Protein AF-A0A843KN63-F1 (afdb_monomer_lite)

Foldseek 3Di:
DDALFVLLVVLVVVCQVPVVVQQWDWDAAPLRDIDIGQPQPTPGDDVNVQSLLCQLQSVQKHWDWDWDDPVNRIDIDIDIDGPLCLCRVQVFNDLQDWQDDDPDTWRKGGRLCLQLCRPVVSCVVSVGHHDDPDHDIDTDDNDDDHPVSVVVSNVSND

Secondary structure (DSSP, 8-state):
---HHHHHHHHHHHHHHTTTTTT-EEEE-TTS-EEEESSSSS---HHHHHHHHHHHTTT--EEEEEEEEETTEEEEEEEEE-S-HIIIIIIIIS--EEEEETTEEEEEESGGGGTTTSSHHHHHHHT-----S----EEE-SS---HHHHHHHHHHH-

Structure (mmCIF, N/CA/C/O backbone):
data_AF-A0A843KN63-F1
#
_entry.id   AF-A0A843KN63-F1
#
loop_
_atom_site.group_PDB
_atom_site.id
_atom_site.type_symbol
_atom_site.label_atom_id
_atom_site.label_alt_id
_atom_site.label_comp_id
_atom_site.label_asym_id
_atom_site.label_entity_id
_atom_site.label_seq_id
_atom_site.pdbx_PDB_ins_code
_atom_site.Cartn_x
_atom_site.Cartn_y
_atom_site.Cartn_z
_atom_site.occupancy
_atom_site.B_iso_or_equiv
_atom_site.auth_seq_id
_atom_site.auth_comp_id
_atom_site.auth_asym_id
_atom_site.auth_atom_id
_atom_site.pdbx_PDB_model_num
ATOM 1 N N . MET A 1 1 ? -19.562 5.502 -5.202 1.00 78.81 1 MET A N 1
ATOM 2 C CA . MET A 1 1 ? -18.223 6.007 -5.578 1.00 78.81 1 MET A CA 1
ATOM 3 C C . MET A 1 1 ? -17.305 4.789 -5.587 1.00 78.81 1 MET A C 1
ATOM 5 O O . MET A 1 1 ? -17.657 3.837 -4.908 1.00 78.81 1 MET A O 1
ATOM 9 N N . LEU A 1 2 ? -16.252 4.729 -6.409 1.00 93.50 2 LEU A N 1
ATOM 10 C CA . LEU A 1 2 ? -15.310 3.598 -6.332 1.00 93.50 2 LEU A CA 1
ATOM 11 C C . LEU A 1 2 ? -14.583 3.676 -4.992 1.00 93.50 2 LEU A C 1
ATOM 13 O O . LEU A 1 2 ? -14.106 4.762 -4.674 1.00 93.50 2 LEU A O 1
ATOM 17 N N . SER A 1 3 ? -14.507 2.570 -4.253 1.00 98.50 3 SER A N 1
ATOM 18 C CA . SER A 1 3 ? -13.726 2.512 -3.022 1.00 98.50 3 SER A CA 1
ATOM 19 C C . SER A 1 3 ? -12.323 1.995 -3.313 1.00 98.50 3 SER A C 1
ATOM 21 O O . SER A 1 3 ? -12.144 0.895 -3.836 1.00 98.50 3 SER A O 1
ATOM 23 N N . VAL A 1 4 ? -11.310 2.795 -2.982 1.00 98.81 4 VAL A N 1
ATOM 24 C CA . VAL A 1 4 ? -9.907 2.380 -3.125 1.00 98.81 4 VAL A CA 1
ATOM 25 C C . VAL A 1 4 ? -9.507 1.382 -2.047 1.00 98.81 4 VAL A C 1
ATOM 27 O O . VAL A 1 4 ? -8.587 0.598 -2.271 1.00 98.81 4 VAL A O 1
ATOM 30 N N . ASN A 1 5 ? -10.178 1.396 -0.892 1.00 98.88 5 ASN A N 1
ATOM 31 C CA . ASN A 1 5 ? -9.950 0.411 0.158 1.00 98.88 5 ASN A CA 1
ATOM 32 C C . ASN A 1 5 ? -10.564 -0.942 -0.201 1.00 98.88 5 ASN A C 1
ATOM 34 O O . ASN A 1 5 ? -9.875 -1.943 -0.046 1.00 98.88 5 ASN A O 1
ATOM 38 N N . GLU A 1 6 ? -11.789 -0.976 -0.736 1.00 98.75 6 GLU A N 1
ATOM 39 C CA . GLU A 1 6 ? -12.430 -2.218 -1.198 1.00 98.75 6 GLU A CA 1
ATOM 40 C C . GLU A 1 6 ? -11.578 -2.923 -2.265 1.00 98.75 6 GLU A C 1
ATOM 42 O O . GLU A 1 6 ? -11.207 -4.083 -2.106 1.00 98.75 6 GLU A O 1
ATOM 47 N N . LEU A 1 7 ? -11.175 -2.199 -3.315 1.00 98.69 7 LEU A N 1
ATOM 48 C CA . LEU A 1 7 ? -10.389 -2.767 -4.415 1.00 98.69 7 LEU A CA 1
ATOM 49 C C . LEU A 1 7 ? -8.990 -3.217 -3.976 1.00 98.69 7 LEU A C 1
ATOM 51 O O . LEU A 1 7 ? -8.500 -4.265 -4.395 1.00 98.69 7 LEU A O 1
ATOM 55 N N . ALA A 1 8 ? -8.316 -2.435 -3.131 1.00 98.81 8 ALA A N 1
ATOM 56 C CA . ALA A 1 8 ? -7.014 -2.839 -2.612 1.00 98.81 8 ALA A CA 1
ATOM 57 C C . ALA A 1 8 ? -7.110 -3.994 -1.613 1.00 98.81 8 ALA A C 1
ATOM 59 O O . ALA A 1 8 ? -6.151 -4.758 -1.492 1.00 98.81 8 ALA A O 1
ATOM 60 N N . LEU A 1 9 ? -8.240 -4.133 -0.913 1.00 98.75 9 LEU A N 1
ATOM 61 C CA . LEU A 1 9 ? -8.480 -5.253 -0.018 1.00 98.75 9 LEU A CA 1
ATOM 62 C C . LEU A 1 9 ? -8.508 -6.565 -0.802 1.00 98.75 9 LEU A C 1
ATOM 64 O O . LEU A 1 9 ? -7.858 -7.508 -0.378 1.00 98.75 9 LEU A O 1
ATOM 68 N N . GLU A 1 10 ? -9.135 -6.615 -1.980 1.00 98.56 10 GLU A N 1
ATOM 69 C CA . GLU A 1 10 ? -9.102 -7.812 -2.838 1.00 98.56 10 GLU A CA 1
ATOM 70 C C . GLU A 1 10 ? -7.665 -8.245 -3.186 1.00 98.56 10 GLU A C 1
ATOM 72 O O . GLU A 1 10 ? -7.320 -9.427 -3.113 1.00 98.56 10 GLU A O 1
ATOM 77 N N . ILE A 1 11 ? -6.791 -7.283 -3.506 1.00 98.75 11 ILE A N 1
ATOM 78 C CA . ILE A 1 11 ? -5.374 -7.550 -3.801 1.00 98.75 11 ILE A CA 1
ATOM 79 C C . ILE A 1 11 ? -4.636 -8.008 -2.535 1.00 98.75 11 ILE A C 1
ATOM 81 O O . ILE A 1 11 ? -3.822 -8.934 -2.594 1.00 98.75 11 ILE A O 1
ATOM 85 N N . PHE A 1 12 ? -4.923 -7.377 -1.392 1.00 98.81 12 PHE A N 1
ATOM 86 C CA . PHE A 1 12 ? -4.379 -7.762 -0.091 1.00 98.81 12 PHE A CA 1
ATOM 87 C C . PHE A 1 12 ? -4.767 -9.196 0.280 1.00 98.81 12 PHE A C 1
ATOM 89 O O . PHE A 1 12 ? -3.887 -9.958 0.670 1.00 98.81 12 PHE A O 1
ATOM 96 N N . GLU A 1 13 ? -6.037 -9.587 0.123 1.00 98.69 13 GLU A N 1
ATOM 97 C CA . GLU A 1 13 ? -6.506 -10.943 0.436 1.00 98.69 13 GLU A CA 1
ATOM 98 C C . GLU A 1 13 ? -5.785 -11.986 -0.418 1.00 98.69 13 GLU A C 1
ATOM 100 O O . GLU A 1 13 ? -5.299 -12.980 0.111 1.00 98.69 13 GLU A O 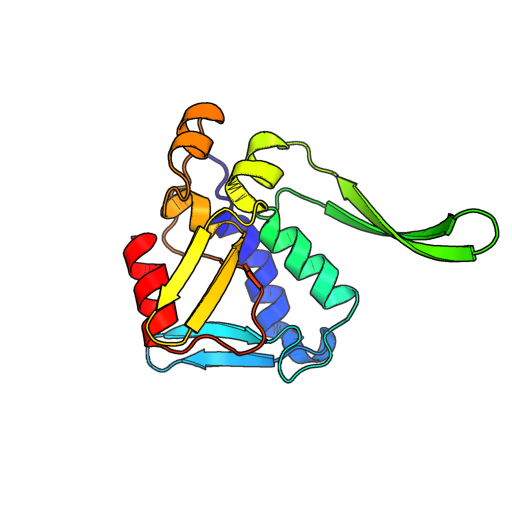1
ATOM 105 N N . ASN A 1 14 ? -5.621 -11.735 -1.721 1.00 98.50 14 ASN A N 1
ATOM 106 C CA . ASN A 1 14 ? -4.867 -12.642 -2.585 1.00 98.50 14 ASN A CA 1
ATOM 107 C C . ASN A 1 14 ? -3.390 -12.746 -2.158 1.00 98.50 14 ASN A C 1
ATOM 109 O O . ASN A 1 14 ? -2.800 -13.824 -2.181 1.00 98.50 14 ASN A O 1
ATOM 113 N N . LEU A 1 15 ? -2.770 -11.634 -1.753 1.00 98.38 15 LEU A N 1
ATOM 114 C CA . LEU A 1 15 ? -1.396 -11.656 -1.248 1.00 98.38 15 LEU A CA 1
ATOM 115 C C . LEU A 1 15 ? -1.309 -12.410 0.090 1.00 98.38 15 LEU A C 1
ATOM 117 O O . LEU A 1 15 ? -0.362 -13.165 0.292 1.00 98.38 15 LEU A O 1
ATOM 121 N N . ALA A 1 16 ? -2.296 -12.255 0.976 1.00 98.38 16 ALA A N 1
ATOM 122 C CA . ALA A 1 16 ? -2.369 -12.952 2.259 1.00 98.38 16 ALA A CA 1
ATOM 123 C C . ALA A 1 16 ? -2.564 -14.464 2.081 1.00 98.38 16 ALA A C 1
ATOM 125 O O . ALA A 1 16 ? -1.847 -15.249 2.701 1.00 98.38 16 ALA A O 1
ATOM 126 N N . GLU A 1 17 ? -3.496 -14.866 1.212 1.00 98.44 17 GLU A N 1
ATOM 127 C CA . GLU A 1 17 ? -3.822 -16.267 0.934 1.00 98.44 17 GLU A CA 1
ATOM 128 C C . GLU A 1 17 ? -2.618 -17.025 0.355 1.00 98.44 17 GLU A C 1
ATOM 130 O O . GLU A 1 17 ? -2.327 -18.143 0.782 1.00 98.44 17 GLU A O 1
ATOM 135 N N . TYR A 1 18 ? -1.869 -16.394 -0.555 1.00 98.12 18 TYR A N 1
ATOM 136 C CA . TYR A 1 18 ? -0.734 -17.009 -1.253 1.00 98.12 18 TYR A CA 1
ATOM 137 C C . TYR A 1 18 ? 0.627 -16.446 -0.814 1.00 98.12 18 TYR A C 1
ATOM 139 O O . TYR A 1 18 ? 1.578 -16.451 -1.596 1.00 98.12 18 TYR A O 1
ATOM 147 N N . ALA A 1 19 ? 0.757 -15.958 0.425 1.00 98.44 19 ALA A N 1
ATOM 148 C CA . ALA A 1 19 ? 1.935 -15.207 0.888 1.00 98.44 19 ALA A CA 1
ATOM 149 C C . ALA A 1 19 ? 3.283 -15.903 0.604 1.00 98.44 19 ALA A C 1
ATOM 151 O O . ALA A 1 19 ? 4.251 -15.242 0.219 1.00 98.44 19 ALA A O 1
ATOM 152 N N . GLU A 1 20 ? 3.347 -17.235 0.713 1.00 97.75 20 GLU A N 1
ATOM 153 C CA . GLU A 1 20 ? 4.551 -18.016 0.400 1.00 97.75 20 GLU A CA 1
ATOM 154 C C . GLU A 1 20 ? 4.975 -17.880 -1.077 1.00 97.75 20 GLU A C 1
ATOM 156 O O . GLU A 1 20 ? 6.159 -17.687 -1.360 1.00 97.75 20 GLU A O 1
ATOM 161 N N . GLU A 1 21 ? 4.026 -17.878 -2.021 1.00 98.00 21 GLU A N 1
ATOM 162 C CA . GLU A 1 21 ? 4.299 -17.697 -3.458 1.00 98.00 21 GLU A CA 1
ATOM 163 C C . GLU A 1 21 ? 4.854 -16.299 -3.768 1.00 98.00 21 GLU A C 1
ATOM 165 O O . GLU A 1 21 ? 5.658 -16.110 -4.687 1.00 98.00 21 GLU A O 1
ATOM 170 N N . PHE A 1 22 ? 4.476 -15.313 -2.953 1.00 98.31 22 PHE A N 1
ATOM 171 C CA . PHE A 1 22 ? 4.982 -13.946 -3.017 1.00 98.31 22 PHE A CA 1
ATOM 172 C C . PHE A 1 22 ? 6.333 -13.758 -2.300 1.00 98.31 22 PHE A C 1
ATOM 174 O O . PHE A 1 22 ? 6.928 -12.683 -2.403 1.00 98.31 22 PHE A O 1
ATOM 181 N N . ASN A 1 23 ? 6.867 -14.791 -1.633 1.00 98.50 23 ASN A N 1
ATOM 182 C CA . ASN A 1 23 ? 7.980 -14.696 -0.678 1.00 98.50 23 ASN A CA 1
ATOM 183 C C . ASN A 1 23 ? 7.719 -13.648 0.422 1.00 98.50 23 ASN A C 1
ATOM 185 O O . ASN A 1 23 ? 8.629 -12.904 0.798 1.00 98.50 23 ASN A O 1
ATOM 189 N N . ALA A 1 24 ? 6.478 -13.584 0.897 1.00 98.69 24 ALA A N 1
ATOM 190 C CA . ALA A 1 24 ? 6.000 -12.725 1.972 1.00 98.69 24 ALA A CA 1
ATOM 191 C C . ALA A 1 24 ? 5.555 -13.571 3.182 1.00 98.69 24 ALA A C 1
ATOM 193 O O . ALA A 1 24 ? 5.575 -14.802 3.133 1.00 98.69 24 ALA A O 1
ATOM 194 N N . ALA A 1 25 ? 5.165 -12.921 4.279 1.00 98.62 25 ALA A N 1
ATOM 195 C CA . ALA A 1 25 ? 4.641 -13.599 5.464 1.00 98.62 25 ALA A CA 1
ATOM 196 C C . ALA A 1 25 ? 3.391 -12.892 5.989 1.00 98.62 25 ALA A C 1
ATOM 198 O O . ALA A 1 25 ? 3.409 -11.687 6.227 1.00 98.62 25 ALA A O 1
ATOM 199 N N . TYR A 1 26 ? 2.313 -13.652 6.170 1.00 98.56 26 TYR A N 1
ATOM 200 C CA . TYR A 1 26 ? 1.082 -13.166 6.783 1.00 98.56 26 TYR A CA 1
ATOM 201 C C . TYR A 1 26 ? 1.160 -13.270 8.309 1.00 98.56 26 TYR A C 1
ATOM 203 O O . TYR A 1 26 ? 1.596 -14.284 8.861 1.00 98.56 26 TYR A O 1
ATOM 211 N N . HIS A 1 27 ? 0.693 -12.225 8.983 1.00 98.25 27 HIS A N 1
ATOM 212 C CA . HIS A 1 27 ? 0.563 -12.146 10.428 1.00 98.25 27 HIS A CA 1
ATOM 213 C C . HIS A 1 27 ? -0.802 -11.566 10.787 1.00 98.25 27 HIS A C 1
ATOM 215 O O . HIS A 1 27 ? -1.255 -10.592 10.188 1.00 98.25 27 HIS A O 1
ATOM 221 N N . GLU A 1 28 ? -1.412 -12.116 11.827 1.00 98.38 28 GLU A N 1
ATOM 222 C CA . GLU A 1 28 ? -2.606 -11.558 12.450 1.00 98.38 28 GLU A CA 1
ATOM 223 C C . GLU A 1 28 ? -2.280 -11.245 13.906 1.00 98.38 28 GLU A C 1
ATOM 225 O O . GLU A 1 28 ? -1.709 -12.076 14.617 1.00 98.38 28 GLU A O 1
ATOM 230 N N . LEU A 1 29 ? -2.559 -10.013 14.317 1.00 98.12 29 LEU A N 1
ATOM 231 C CA . LEU A 1 29 ? -2.313 -9.540 15.673 1.00 98.12 29 LEU A CA 1
ATOM 232 C C . LEU A 1 29 ? -3.518 -9.827 16.575 1.00 98.12 29 LEU A C 1
ATOM 234 O O . LEU A 1 29 ? -4.642 -9.965 16.102 1.00 98.12 29 LEU A O 1
ATOM 238 N N . ASP A 1 30 ? -3.307 -9.820 17.893 1.00 97.75 30 ASP A N 1
ATOM 239 C CA . ASP A 1 30 ? -4.364 -10.089 18.883 1.00 97.75 30 ASP A CA 1
ATOM 240 C C . ASP A 1 30 ? -5.557 -9.114 18.804 1.00 97.75 30 ASP A C 1
ATOM 242 O O . ASP A 1 30 ? -6.659 -9.445 19.238 1.00 97.75 30 ASP A O 1
ATOM 246 N N . ASN A 1 31 ? -5.354 -7.912 18.251 1.00 97.00 31 ASN A N 1
ATOM 247 C CA . ASN A 1 31 ? -6.409 -6.919 18.027 1.00 97.00 31 ASN A CA 1
ATOM 248 C C . ASN A 1 31 ? -7.128 -7.071 16.669 1.00 97.00 31 ASN A C 1
ATOM 250 O O . ASN A 1 31 ? -7.908 -6.199 16.297 1.00 97.00 31 ASN A O 1
ATOM 254 N N . GLY A 1 32 ? -6.862 -8.148 15.923 1.00 97.69 32 GLY A N 1
ATOM 255 C CA . GLY A 1 32 ? -7.466 -8.442 14.620 1.00 97.69 32 GLY A CA 1
ATOM 256 C C . GLY A 1 32 ? -6.820 -7.721 13.433 1.00 97.69 32 GLY A C 1
ATOM 257 O O . GLY A 1 32 ? -7.223 -7.942 12.292 1.00 97.69 32 GLY A O 1
ATOM 258 N N . ALA A 1 33 ? -5.812 -6.870 13.660 1.00 98.38 33 ALA A N 1
ATOM 259 C CA . ALA A 1 33 ? -5.076 -6.245 12.569 1.00 98.38 33 ALA A CA 1
ATOM 260 C C . ALA A 1 33 ? -4.267 -7.291 11.789 1.00 98.38 33 ALA A C 1
ATOM 262 O O . ALA A 1 33 ? -3.594 -8.146 12.369 1.00 98.38 33 ALA A O 1
ATOM 263 N N . ARG A 1 34 ? -4.303 -7.182 10.460 1.00 98.69 34 ARG A N 1
ATOM 264 C CA . ARG A 1 34 ? -3.640 -8.105 9.538 1.00 98.69 34 ARG A CA 1
ATOM 265 C C . ARG A 1 34 ? -2.457 -7.419 8.878 1.00 98.69 34 ARG A C 1
ATOM 267 O O . ARG A 1 34 ? -2.570 -6.288 8.409 1.00 98.69 34 ARG A O 1
ATOM 274 N N . ILE A 1 35 ? -1.320 -8.098 8.856 1.00 98.69 35 ILE A N 1
ATOM 275 C CA . ILE A 1 35 ? -0.056 -7.577 8.343 1.00 98.69 35 ILE A CA 1
ATOM 276 C C . ILE A 1 35 ? 0.503 -8.583 7.353 1.00 98.69 35 ILE A C 1
ATOM 278 O O . ILE A 1 35 ? 0.539 -9.779 7.632 1.00 98.69 35 ILE A O 1
ATOM 282 N N . ILE A 1 36 ? 1.003 -8.085 6.224 1.00 98.69 36 ILE A N 1
ATOM 283 C CA . ILE A 1 36 ? 1.806 -8.895 5.318 1.00 98.69 36 ILE A CA 1
ATOM 284 C C . ILE A 1 36 ? 3.212 -8.309 5.229 1.00 98.69 36 ILE A C 1
ATOM 286 O O . ILE A 1 36 ? 3.416 -7.219 4.691 1.00 98.69 36 ILE A O 1
ATOM 290 N N . ASP A 1 37 ? 4.190 -9.038 5.762 1.00 98.69 37 ASP A N 1
ATOM 291 C CA . ASP A 1 37 ? 5.601 -8.692 5.661 1.00 98.69 37 ASP A CA 1
ATOM 292 C C . ASP A 1 37 ? 6.112 -8.969 4.242 1.00 98.69 37 ASP A C 1
ATOM 294 O O . ASP A 1 37 ? 6.348 -10.119 3.857 1.00 98.69 37 ASP A O 1
ATOM 298 N N . CYS A 1 38 ? 6.300 -7.894 3.479 1.00 98.50 38 CYS A N 1
ATOM 299 C CA . CYS A 1 38 ? 6.783 -7.930 2.101 1.00 98.50 38 CYS A CA 1
ATOM 300 C C . CYS A 1 38 ? 8.296 -7.662 1.959 1.00 98.50 38 CYS A C 1
ATOM 302 O O . CYS A 1 38 ? 8.760 -7.520 0.824 1.00 98.50 38 CYS A O 1
ATOM 304 N N . GLY A 1 39 ? 9.067 -7.550 3.053 1.00 98.38 39 GLY A N 1
ATOM 305 C CA . GLY A 1 39 ? 10.507 -7.273 2.929 1.00 98.38 39 GLY A CA 1
ATOM 306 C C . GLY A 1 39 ? 11.316 -6.969 4.197 1.00 98.38 39 GLY A C 1
ATOM 307 O O . GLY A 1 39 ? 12.489 -6.625 4.069 1.00 98.38 39 GLY A O 1
ATOM 308 N N . VAL A 1 40 ? 10.736 -7.054 5.397 1.00 98.38 40 VAL A N 1
ATOM 309 C CA . VAL A 1 40 ? 11.451 -6.860 6.672 1.00 98.38 40 VAL A CA 1
ATOM 310 C C . VAL A 1 40 ? 12.188 -8.141 7.059 1.00 98.38 40 VAL A C 1
ATOM 312 O O . VAL A 1 40 ? 13.415 -8.168 7.129 1.00 98.38 40 VAL A O 1
ATOM 315 N N . SER A 1 41 ? 11.438 -9.217 7.297 1.00 97.94 41 SER A N 1
ATOM 316 C CA . SER A 1 41 ? 11.967 -10.549 7.626 1.00 97.94 41 SER A CA 1
ATOM 317 C C . SER A 1 41 ? 11.877 -11.511 6.443 1.00 97.94 41 SER A C 1
ATOM 319 O O . SER A 1 41 ? 12.376 -12.636 6.511 1.00 97.94 41 SER A O 1
ATOM 321 N N . THR A 1 42 ? 11.236 -11.081 5.359 1.00 98.12 42 THR A N 1
ATOM 322 C CA . THR A 1 42 ? 11.007 -11.865 4.150 1.00 98.12 42 THR A CA 1
ATOM 323 C C . THR A 1 42 ? 11.774 -11.284 2.971 1.00 98.12 42 THR A C 1
ATOM 325 O O . THR A 1 42 ? 12.285 -10.166 3.006 1.00 98.12 42 THR A O 1
ATOM 328 N N . ARG A 1 43 ? 11.913 -12.076 1.905 1.00 98.12 43 ARG A N 1
ATOM 329 C CA . ARG A 1 43 ? 12.654 -11.646 0.715 1.00 98.12 43 ARG A CA 1
ATOM 330 C C . ARG A 1 43 ? 11.824 -10.729 -0.186 1.00 98.12 43 ARG A C 1
ATOM 332 O O . ARG A 1 43 ? 12.406 -9.909 -0.896 1.00 98.12 43 ARG A O 1
ATOM 339 N N . GLY A 1 44 ? 10.507 -10.926 -0.222 1.00 98.06 44 GLY A N 1
ATOM 340 C CA . GLY A 1 44 ? 9.639 -10.357 -1.245 1.00 98.06 44 GLY A CA 1
ATOM 341 C C . GLY A 1 44 ? 10.074 -10.751 -2.663 1.00 98.06 44 GLY A C 1
ATOM 342 O O . GLY A 1 44 ? 10.736 -11.767 -2.900 1.00 98.06 44 GLY A O 1
ATOM 343 N N . GLY A 1 45 ? 9.720 -9.923 -3.641 1.00 97.81 45 GLY A N 1
ATOM 344 C CA . GLY A 1 45 ? 10.095 -10.129 -5.038 1.00 97.81 45 GLY A CA 1
ATOM 345 C C . GLY A 1 45 ? 9.220 -9.335 -6.000 1.00 97.81 45 GLY A C 1
ATOM 346 O O . GLY A 1 45 ? 8.414 -8.513 -5.579 1.00 97.81 45 GLY A O 1
ATOM 347 N N . TYR A 1 46 ? 9.352 -9.597 -7.303 1.00 97.88 46 TYR A N 1
ATOM 348 C CA . TYR A 1 46 ? 8.597 -8.880 -8.342 1.00 97.88 46 TYR A CA 1
ATOM 349 C C . TYR A 1 46 ? 7.079 -9.002 -8.178 1.00 97.88 46 TYR A C 1
ATOM 351 O O . TYR A 1 46 ? 6.375 -8.006 -8.302 1.00 97.88 46 TYR A O 1
ATOM 359 N N . ALA A 1 47 ? 6.571 -10.200 -7.873 1.00 97.69 47 ALA A N 1
ATOM 360 C CA . ALA A 1 47 ? 5.139 -10.406 -7.672 1.00 97.69 47 ALA A CA 1
ATOM 361 C C . ALA A 1 47 ? 4.620 -9.620 -6.455 1.00 97.69 47 ALA A C 1
ATOM 363 O O . ALA A 1 47 ? 3.601 -8.943 -6.567 1.00 97.69 47 ALA A O 1
ATOM 364 N N . ALA A 1 48 ? 5.356 -9.648 -5.333 1.00 98.44 48 ALA A N 1
ATOM 365 C CA . ALA A 1 48 ? 5.002 -8.898 -4.127 1.00 98.44 48 ALA A CA 1
ATOM 366 C C . ALA A 1 48 ? 5.078 -7.390 -4.382 1.00 98.44 48 ALA A C 1
ATOM 368 O O . ALA A 1 48 ? 4.162 -6.661 -4.031 1.00 98.44 48 ALA A O 1
ATOM 369 N N . GLY A 1 49 ? 6.125 -6.926 -5.070 1.00 98.56 49 GLY A N 1
ATOM 370 C CA . GLY A 1 49 ? 6.289 -5.520 -5.430 1.00 98.56 49 GLY A CA 1
ATOM 371 C C . GLY A 1 49 ? 5.197 -5.009 -6.371 1.00 98.56 49 GLY A C 1
ATOM 372 O O . GLY A 1 49 ? 4.740 -3.880 -6.200 1.00 98.56 49 GLY A O 1
ATOM 373 N N . ARG A 1 50 ? 4.733 -5.833 -7.325 1.00 98.62 50 ARG A N 1
ATOM 374 C CA . ARG A 1 50 ? 3.587 -5.499 -8.185 1.00 98.62 50 ARG A CA 1
ATOM 375 C C . ARG A 1 50 ? 2.330 -5.297 -7.346 1.00 98.62 50 ARG A C 1
ATOM 377 O O . ARG A 1 50 ? 1.788 -4.200 -7.348 1.00 98.62 50 ARG A O 1
ATOM 384 N N . ALA A 1 51 ? 1.942 -6.313 -6.578 1.00 98.69 51 ALA A N 1
ATOM 385 C CA . ALA A 1 51 ? 0.736 -6.264 -5.759 1.00 98.69 51 ALA A CA 1
ATOM 386 C C . ALA A 1 51 ? 0.791 -5.139 -4.708 1.00 98.69 51 ALA A C 1
ATOM 388 O O . ALA A 1 51 ? -0.175 -4.405 -4.546 1.00 98.69 51 ALA A O 1
ATOM 389 N N . PHE A 1 52 ? 1.943 -4.917 -4.066 1.00 98.81 52 PHE A N 1
ATOM 390 C CA . PHE A 1 52 ? 2.157 -3.792 -3.150 1.00 98.81 52 PHE A CA 1
ATOM 391 C C . PHE A 1 52 ? 1.967 -2.438 -3.850 1.00 98.81 52 PHE A C 1
ATOM 393 O O . PHE A 1 52 ? 1.346 -1.531 -3.300 1.00 98.81 52 PHE A O 1
ATOM 400 N N . THR A 1 53 ? 2.466 -2.289 -5.082 1.00 98.88 53 THR A N 1
ATOM 401 C CA . THR A 1 53 ? 2.298 -1.052 -5.862 1.00 98.88 53 THR A CA 1
ATOM 402 C C . THR A 1 53 ? 0.841 -0.839 -6.274 1.00 98.88 53 THR A C 1
ATOM 404 O O . THR A 1 53 ? 0.340 0.279 -6.173 1.00 98.88 53 THR A O 1
ATOM 407 N N . GLU A 1 54 ? 0.144 -1.894 -6.691 1.00 98.88 54 GLU A N 1
ATOM 408 C CA . GLU A 1 54 ? -1.276 -1.845 -7.064 1.00 98.88 54 GLU A CA 1
ATOM 409 C C . GLU A 1 54 ? -2.170 -1.544 -5.846 1.00 98.88 54 GLU A C 1
ATOM 411 O O . GLU A 1 54 ? -3.075 -0.713 -5.944 1.00 98.88 54 GLU A O 1
ATOM 416 N N . ILE A 1 55 ? -1.844 -2.098 -4.668 1.00 98.88 55 ILE A N 1
ATOM 417 C CA . ILE A 1 55 ? -2.447 -1.727 -3.376 1.00 98.88 55 ILE A CA 1
ATOM 418 C C . ILE A 1 55 ? -2.216 -0.246 -3.085 1.00 98.88 55 ILE A C 1
ATOM 420 O O . ILE A 1 55 ? -3.171 0.470 -2.797 1.00 98.88 55 ILE A O 1
ATOM 424 N N . CYS A 1 56 ? -0.977 0.251 -3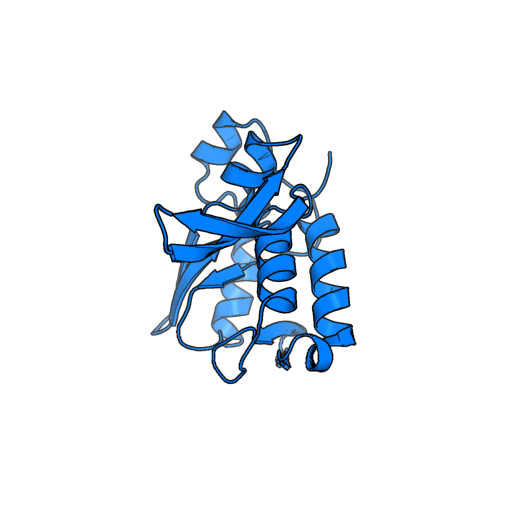.200 1.00 98.88 56 CYS A N 1
ATOM 425 C CA . CYS A 1 56 ? -0.692 1.676 -3.028 1.00 98.88 56 CYS A CA 1
ATOM 426 C C . CYS A 1 56 ? -1.563 2.533 -3.954 1.00 98.88 56 CYS A C 1
ATOM 428 O O . CYS A 1 56 ? -2.043 3.577 -3.532 1.00 98.88 56 CYS A O 1
ATOM 430 N N . MET A 1 57 ? -1.803 2.094 -5.189 1.00 98.88 57 MET A N 1
ATOM 431 C CA . MET A 1 57 ? -2.650 2.786 -6.167 1.00 98.88 57 MET A CA 1
ATOM 432 C C . MET A 1 57 ? -4.158 2.556 -5.974 1.00 98.88 57 MET A C 1
ATOM 434 O O . MET A 1 57 ? -4.952 3.015 -6.797 1.00 98.88 57 MET A O 1
ATOM 438 N N . GLY A 1 58 ? -4.566 1.876 -4.899 1.00 98.69 58 GLY A N 1
ATOM 439 C CA . GLY A 1 58 ? -5.967 1.650 -4.555 1.00 98.69 58 GLY A CA 1
ATOM 440 C C . GLY A 1 58 ? -6.704 0.703 -5.489 1.00 98.69 58 GLY A C 1
ATOM 441 O O . GLY A 1 58 ? -7.892 0.896 -5.714 1.00 98.69 58 GLY A O 1
ATOM 442 N N . GLY A 1 59 ? -5.988 -0.238 -6.114 1.00 98.56 59 GLY A N 1
ATOM 443 C CA . GLY A 1 59 ? -6.545 -1.145 -7.123 1.00 98.56 59 GLY A CA 1
ATOM 444 C C . GLY A 1 59 ? -6.965 -0.461 -8.431 1.00 98.56 59 GLY A C 1
ATOM 445 O O . GLY A 1 59 ? -7.515 -1.104 -9.317 1.00 98.56 59 GLY A O 1
ATOM 446 N N . LEU A 1 60 ? -6.686 0.838 -8.585 1.00 98.56 60 LEU A N 1
ATOM 447 C CA . LEU A 1 60 ? -6.985 1.626 -9.788 1.00 98.56 60 LEU A CA 1
ATOM 448 C C . LEU A 1 60 ? -5.757 1.817 -10.693 1.00 98.56 60 LEU A C 1
ATOM 450 O O . LEU A 1 60 ? -5.780 2.643 -11.613 1.00 98.56 60 LEU A O 1
ATOM 454 N N . GLY A 1 61 ? -4.666 1.111 -10.400 1.00 98.06 61 GLY A N 1
ATOM 455 C CA . GLY A 1 61 ? -3.442 1.096 -11.190 1.00 98.06 61 GLY A CA 1
ATOM 456 C C . GLY A 1 61 ? -3.107 -0.313 -11.659 1.00 98.06 61 GLY A C 1
ATOM 457 O O . GLY A 1 61 ? -3.311 -1.266 -10.916 1.00 98.06 61 GLY A O 1
ATOM 458 N N . GLU A 1 62 ? -2.564 -0.424 -12.867 1.00 98.19 62 GLU A N 1
ATOM 459 C CA . GLU A 1 62 ? -1.997 -1.662 -13.406 1.00 98.19 62 GLU A CA 1
ATOM 460 C C . GLU A 1 62 ? -0.477 -1.519 -13.494 1.00 98.19 62 GLU A C 1
ATOM 462 O O . GLU A 1 62 ? 0.026 -0.512 -14.012 1.00 98.19 62 GLU A O 1
ATOM 467 N N . VAL A 1 63 ? 0.254 -2.523 -13.001 1.00 97.94 63 VAL A N 1
ATOM 468 C CA . VAL A 1 63 ? 1.720 -2.515 -12.990 1.00 97.94 63 VAL A CA 1
ATOM 469 C C . VAL A 1 63 ? 2.273 -3.716 -13.750 1.00 97.94 63 VAL A C 1
ATOM 471 O O . VAL A 1 63 ? 2.103 -4.871 -13.364 1.00 97.94 63 VAL A O 1
ATOM 474 N N . ASN A 1 64 ? 3.028 -3.433 -14.809 1.00 97.50 64 ASN A N 1
ATOM 475 C CA . ASN A 1 64 ? 3.707 -4.440 -15.618 1.00 97.50 64 ASN A CA 1
ATOM 476 C C . ASN A 1 64 ? 5.226 -4.285 -15.541 1.00 97.50 64 ASN A C 1
ATOM 478 O O . ASN A 1 64 ? 5.747 -3.198 -15.299 1.00 97.50 64 ASN A O 1
ATOM 482 N N . PHE A 1 65 ? 5.949 -5.377 -15.792 1.00 97.38 65 PHE A N 1
ATOM 483 C CA . PHE A 1 65 ? 7.407 -5.360 -15.879 1.00 97.38 65 PHE A CA 1
ATOM 484 C C . PHE A 1 65 ? 7.859 -5.529 -17.320 1.00 97.38 65 PHE A C 1
ATOM 486 O O . PHE A 1 65 ? 7.379 -6.409 -18.037 1.00 97.38 65 PHE A O 1
ATOM 493 N N . ARG A 1 66 ? 8.863 -4.754 -17.717 1.00 96.12 66 ARG A N 1
ATOM 494 C CA . ARG A 1 66 ? 9.590 -4.984 -18.967 1.00 96.12 66 ARG A CA 1
ATOM 495 C C . ARG A 1 66 ? 11.086 -4.838 -18.759 1.00 96.12 66 ARG A C 1
ATOM 497 O O . ARG A 1 66 ? 11.538 -4.080 -17.906 1.00 96.12 66 ARG A O 1
ATOM 504 N N . MET A 1 67 ? 11.859 -5.531 -19.584 1.00 97.00 67 MET A N 1
ATOM 505 C CA . MET A 1 67 ? 13.291 -5.275 -19.710 1.00 97.00 67 MET A CA 1
ATOM 506 C C . MET A 1 67 ? 13.518 -4.195 -20.762 1.00 97.00 67 MET A C 1
ATOM 508 O O . MET A 1 67 ? 12.964 -4.266 -21.859 1.00 97.00 67 MET A O 1
ATOM 512 N N . ALA A 1 68 ? 14.345 -3.207 -20.443 1.00 96.00 68 ALA A N 1
ATOM 513 C CA . ALA A 1 68 ? 14.801 -2.211 -21.404 1.00 96.00 68 ALA A CA 1
ATOM 514 C C . ALA A 1 68 ? 16.213 -1.735 -21.073 1.00 96.00 68 ALA A C 1
ATOM 516 O O . ALA A 1 68 ? 16.741 -2.031 -20.004 1.00 96.00 68 ALA A O 1
ATOM 517 N N . ASN A 1 69 ? 16.821 -0.991 -21.994 1.00 96.88 69 ASN A N 1
ATOM 518 C CA . ASN A 1 69 ? 18.181 -0.506 -21.821 1.00 96.88 69 ASN A CA 1
ATOM 519 C C . ASN A 1 69 ? 18.194 0.982 -21.458 1.00 96.88 69 ASN A C 1
ATOM 521 O O . ASN A 1 69 ? 17.519 1.787 -22.102 1.00 96.88 69 ASN A O 1
ATOM 525 N N . ILE A 1 70 ? 19.009 1.355 -20.469 1.00 95.62 70 ILE A N 1
ATOM 526 C CA . ILE A 1 70 ? 19.501 2.730 -20.315 1.00 95.62 70 ILE A CA 1
ATOM 527 C C . ILE A 1 70 ? 20.899 2.752 -20.926 1.00 95.62 70 ILE A C 1
ATOM 529 O O . ILE A 1 70 ? 21.816 2.141 -20.378 1.00 95.62 70 ILE A O 1
ATOM 533 N N . LEU A 1 71 ? 21.065 3.433 -22.064 1.00 95.25 71 LEU A N 1
ATOM 534 C CA . LEU A 1 71 ? 22.258 3.290 -22.911 1.00 95.25 71 LEU A CA 1
ATOM 535 C C . LEU A 1 71 ? 22.472 1.806 -23.272 1.00 95.25 71 LEU A C 1
ATOM 537 O O . LEU A 1 71 ? 21.578 1.200 -23.857 1.00 95.25 71 LEU A O 1
ATOM 541 N N . ASP A 1 72 ? 23.601 1.216 -22.883 1.00 94.94 72 ASP A N 1
ATOM 542 C CA . ASP A 1 72 ? 23.937 -0.190 -23.140 1.00 94.94 72 ASP A CA 1
ATOM 543 C C . ASP A 1 72 ? 23.633 -1.116 -21.944 1.00 94.94 72 ASP A C 1
ATOM 545 O O . ASP A 1 72 ? 23.981 -2.297 -21.965 1.00 94.94 72 ASP A O 1
ATOM 549 N N . PHE A 1 73 ? 22.995 -0.602 -20.885 1.00 97.06 73 PHE A N 1
ATOM 550 C CA . PHE A 1 73 ? 22.747 -1.356 -19.653 1.00 97.06 73 PHE A CA 1
ATOM 551 C C . PHE A 1 73 ? 21.311 -1.894 -19.598 1.00 97.06 73 PHE A C 1
ATOM 553 O O . PHE A 1 73 ? 20.383 -1.087 -19.476 1.00 97.06 73 PHE A O 1
ATOM 560 N N . PRO A 1 74 ? 21.101 -3.227 -19.644 1.00 96.69 74 PRO A N 1
ATOM 561 C CA . PRO A 1 74 ? 19.777 -3.817 -19.491 1.00 96.69 74 PRO A CA 1
ATOM 562 C C . PRO A 1 74 ? 19.313 -3.731 -18.035 1.00 96.69 74 PRO A C 1
ATOM 564 O O . PRO A 1 74 ? 20.000 -4.194 -17.123 1.00 96.69 74 PRO A O 1
ATOM 567 N N . LEU A 1 75 ? 18.128 -3.163 -17.822 1.00 97.38 75 LEU A N 1
ATOM 568 C CA . LEU A 1 75 ? 17.509 -2.982 -16.513 1.00 97.38 75 LEU A CA 1
ATOM 569 C C . LEU A 1 75 ? 16.018 -3.357 -16.550 1.00 97.38 75 LEU A C 1
ATOM 571 O O . LEU A 1 75 ? 15.364 -3.204 -17.589 1.00 97.38 75 LEU A O 1
ATOM 575 N N . PRO A 1 76 ? 15.466 -3.839 -15.426 1.00 96.69 76 PRO A N 1
ATOM 576 C CA . PRO A 1 76 ? 14.029 -3.983 -15.261 1.00 96.69 76 PRO A CA 1
ATOM 577 C C . PRO A 1 76 ? 13.377 -2.604 -15.095 1.00 96.69 76 PRO A C 1
ATOM 579 O O . PRO A 1 76 ? 13.885 -1.741 -14.380 1.00 96.69 76 PRO A O 1
ATOM 582 N N . PHE A 1 77 ? 12.231 -2.413 -15.737 1.00 97.62 77 PHE A N 1
ATOM 583 C CA . PHE A 1 77 ? 11.372 -1.241 -15.608 1.00 97.62 77 PHE A CA 1
ATOM 584 C C . PHE A 1 77 ? 9.985 -1.670 -15.152 1.00 97.62 77 PHE A C 1
ATOM 586 O O . PHE A 1 77 ? 9.532 -2.767 -15.492 1.00 97.62 77 PHE A O 1
ATOM 593 N N . ILE A 1 78 ? 9.310 -0.768 -14.443 1.00 97.81 78 ILE A N 1
ATOM 594 C CA . ILE A 1 78 ? 7.864 -0.831 -14.255 1.00 97.81 78 ILE A CA 1
ATOM 595 C C . ILE A 1 78 ? 7.188 0.074 -15.282 1.00 97.81 78 ILE A C 1
ATOM 597 O O . ILE A 1 78 ? 7.603 1.219 -15.470 1.00 97.81 78 ILE A O 1
ATOM 601 N N . ASP A 1 79 ? 6.157 -0.445 -15.932 1.00 98.06 79 ASP A N 1
ATOM 602 C CA . ASP A 1 79 ? 5.185 0.352 -16.669 1.00 98.06 79 ASP A CA 1
ATOM 603 C C . ASP A 1 79 ? 3.920 0.447 -15.815 1.00 98.06 79 ASP A C 1
ATOM 605 O O . ASP A 1 79 ? 3.451 -0.562 -15.285 1.00 98.06 79 ASP A O 1
ATOM 609 N N . VAL A 1 80 ? 3.403 1.665 -15.652 1.00 98.38 80 VAL A N 1
ATOM 610 C CA . VAL A 1 80 ? 2.289 1.970 -14.747 1.00 98.38 80 VAL A CA 1
ATOM 611 C C . VAL A 1 80 ? 1.189 2.674 -15.529 1.00 98.38 80 VAL A C 1
ATOM 613 O O . VAL A 1 80 ? 1.445 3.689 -16.181 1.00 98.38 80 VAL A O 1
ATOM 616 N N . PHE A 1 81 ? -0.031 2.150 -15.439 1.00 98.19 81 PHE A N 1
ATOM 617 C CA . PHE A 1 81 ? -1.205 2.658 -16.148 1.00 98.19 81 PHE A CA 1
ATOM 618 C C . PHE A 1 81 ? -2.349 2.911 -15.165 1.00 98.19 81 PHE A C 1
ATOM 620 O O . PHE A 1 81 ? -2.512 2.175 -14.196 1.00 98.19 81 PHE A O 1
ATOM 627 N N . THR A 1 82 ? -3.133 3.967 -15.385 1.00 98.62 82 THR A N 1
ATOM 628 C CA . THR A 1 82 ? -4.324 4.276 -14.581 1.00 98.62 82 THR A CA 1
ATOM 629 C C . THR A 1 82 ? -5.246 5.221 -15.346 1.00 98.62 82 THR A C 1
ATOM 631 O O . THR A 1 82 ? -4.786 6.211 -15.917 1.00 98.62 82 THR A O 1
ATOM 634 N N . ASP A 1 83 ? -6.549 4.949 -15.308 1.00 98.56 83 ASP A N 1
ATOM 635 C CA . ASP A 1 83 ? -7.588 5.856 -15.817 1.00 98.56 83 ASP A CA 1
ATOM 636 C C . ASP A 1 83 ? -8.105 6.826 -14.734 1.00 98.56 83 ASP A C 1
ATOM 638 O O . ASP A 1 83 ? -8.928 7.700 -15.006 1.00 98.56 83 ASP A O 1
ATOM 642 N N . PHE A 1 84 ? -7.590 6.716 -13.501 1.00 98.44 84 PHE A N 1
ATOM 643 C CA . PHE A 1 84 ? -8.012 7.507 -12.339 1.00 98.44 84 PHE A CA 1
ATOM 644 C C . PHE A 1 84 ? -6.840 8.256 -11.680 1.00 98.44 84 PHE A C 1
ATOM 646 O O . PHE A 1 84 ? -6.671 8.168 -10.464 1.00 98.44 84 PHE A O 1
ATOM 653 N N . PRO A 1 85 ? -6.019 9.019 -12.427 1.00 98.56 85 PRO A N 1
ATOM 654 C CA . PRO A 1 85 ? -4.710 9.490 -11.964 1.00 98.56 85 PRO A CA 1
ATOM 655 C C . PRO A 1 85 ? -4.748 10.341 -10.688 1.00 98.56 85 PRO A C 1
ATOM 657 O O . PRO A 1 85 ? -3.835 10.269 -9.870 1.00 98.56 85 PRO A O 1
ATOM 660 N N . SER A 1 86 ? -5.784 11.161 -10.479 1.00 98.56 86 SER A N 1
ATOM 661 C CA . SER A 1 86 ? -5.906 11.946 -9.244 1.00 98.56 86 SER A CA 1
ATOM 662 C C . SER A 1 86 ? -6.192 11.057 -8.030 1.00 98.56 86 SER A C 1
ATOM 664 O O . SER A 1 86 ? -5.575 11.242 -6.983 1.00 98.56 86 SER A O 1
ATOM 666 N N . ILE A 1 87 ? -7.081 10.075 -8.169 1.00 98.69 87 ILE A N 1
ATOM 667 C CA . ILE A 1 87 ? -7.472 9.169 -7.085 1.00 98.69 87 ILE A CA 1
ATOM 668 C C . ILE A 1 87 ? -6.343 8.172 -6.807 1.00 98.69 87 ILE A C 1
ATOM 670 O O . ILE A 1 87 ? -5.871 8.090 -5.676 1.00 98.69 87 ILE A O 1
ATOM 674 N N . SER A 1 88 ? -5.846 7.480 -7.834 1.00 98.69 88 SER A N 1
ATOM 675 C CA . SER A 1 88 ? -4.821 6.441 -7.687 1.00 98.69 88 SER A CA 1
ATOM 676 C C . SER A 1 88 ? -3.485 7.008 -7.211 1.00 98.69 88 SER A C 1
ATOM 678 O O . SER A 1 88 ? -2.905 6.480 -6.265 1.00 98.69 88 SER A O 1
ATOM 680 N N . CYS A 1 89 ? -3.018 8.126 -7.778 1.00 98.75 89 CYS A N 1
ATOM 681 C CA . CYS A 1 89 ? -1.722 8.694 -7.404 1.00 98.75 89 CYS A CA 1
ATOM 682 C C . CYS A 1 89 ? -1.800 9.573 -6.143 1.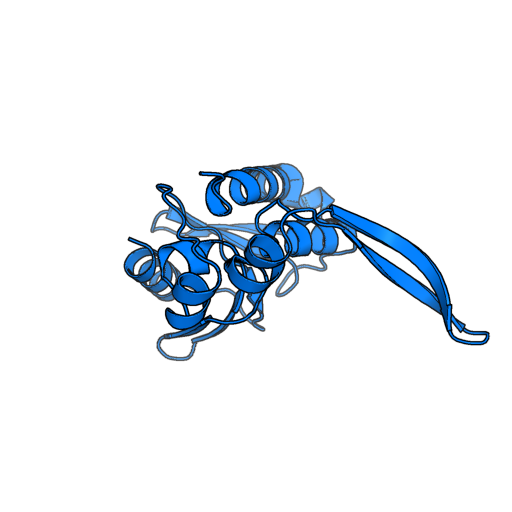00 98.75 89 CYS A C 1
ATOM 684 O O . CYS A 1 89 ? -0.960 9.452 -5.251 1.00 98.75 89 CYS A O 1
ATOM 686 N N . LEU A 1 90 ? -2.776 10.489 -6.041 1.00 98.69 90 LEU A N 1
ATOM 687 C CA . LEU A 1 90 ? -2.833 11.453 -4.927 1.00 98.69 90 LEU A CA 1
ATOM 688 C C . LEU A 1 90 ? -3.705 10.961 -3.768 1.00 98.69 90 LEU A C 1
ATOM 690 O O . LEU A 1 90 ? -3.317 11.116 -2.603 1.00 98.69 90 LEU A O 1
ATOM 694 N N . GLY A 1 91 ? -4.860 10.374 -4.082 1.00 98.62 91 GLY A N 1
ATOM 695 C CA . GLY A 1 91 ? -5.812 9.841 -3.106 1.00 98.62 91 GLY A CA 1
ATOM 696 C C . GLY A 1 91 ? -5.330 8.562 -2.418 1.00 98.62 91 GLY A C 1
ATOM 697 O O . GLY A 1 91 ? -5.603 8.383 -1.240 1.00 98.62 91 GLY A O 1
ATOM 698 N N . ALA A 1 92 ? -4.539 7.733 -3.104 1.00 98.81 92 ALA A N 1
ATOM 699 C CA . ALA A 1 92 ? -4.001 6.494 -2.547 1.00 98.81 92 ALA A CA 1
ATOM 700 C C . ALA A 1 92 ? -2.459 6.500 -2.494 1.00 98.81 92 ALA A C 1
ATOM 702 O O . ALA A 1 92 ? -1.887 6.664 -1.414 1.00 98.81 92 ALA A O 1
ATOM 703 N N . GLN A 1 93 ? -1.765 6.435 -3.635 1.00 98.88 93 GLN A N 1
ATOM 704 C CA . GLN A 1 93 ? -0.346 6.041 -3.712 1.00 98.88 93 GLN A CA 1
ATOM 705 C C . GLN A 1 93 ? 0.626 6.959 -2.981 1.00 98.88 93 GLN A C 1
ATOM 707 O O . GLN A 1 93 ? 1.628 6.491 -2.446 1.00 98.88 93 GLN A O 1
ATOM 712 N N . LYS A 1 94 ? 0.372 8.267 -2.965 1.00 98.62 94 LYS A N 1
ATOM 713 C CA . LYS A 1 94 ? 1.249 9.232 -2.303 1.00 98.62 94 LYS A CA 1
ATOM 714 C C . LYS A 1 94 ? 1.508 8.822 -0.847 1.00 98.62 94 LYS A C 1
ATOM 716 O O . LYS A 1 94 ? 0.569 8.679 -0.068 1.00 98.62 94 LYS A O 1
ATOM 721 N N . ALA A 1 95 ? 2.784 8.789 -0.461 1.00 98.25 95 ALA A N 1
ATOM 722 C CA . ALA A 1 95 ? 3.244 8.657 0.923 1.00 98.25 95 ALA A CA 1
ATOM 723 C C . ALA A 1 95 ? 2.956 9.936 1.736 1.00 98.25 95 ALA A C 1
ATOM 725 O O . ALA A 1 95 ? 3.849 10.684 2.132 1.00 98.25 95 ALA A O 1
ATOM 726 N N . GLY A 1 96 ? 1.673 10.266 1.881 1.00 97.56 96 GLY A N 1
ATOM 727 C CA . GLY A 1 96 ? 1.185 11.530 2.428 1.00 97.56 96 GLY A CA 1
ATOM 728 C C . GLY A 1 96 ? 0.877 11.493 3.920 1.00 97.56 96 GLY A C 1
ATOM 729 O O . GLY A 1 96 ? 0.489 12.525 4.468 1.00 97.56 96 GLY A O 1
ATOM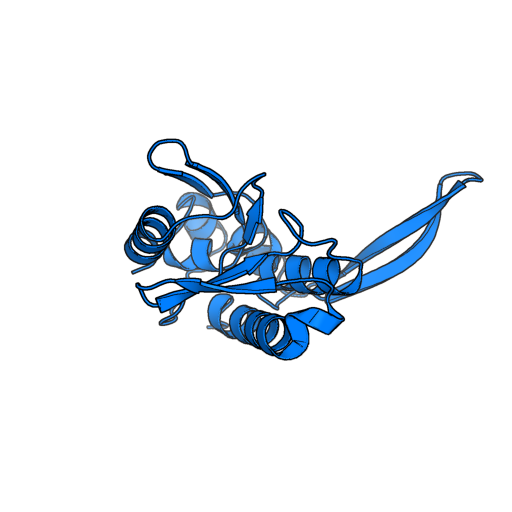 730 N N . TRP A 1 97 ? 1.016 10.333 4.566 1.00 98.50 97 TRP A N 1
ATOM 731 C CA . TRP A 1 97 ? 0.709 10.148 5.979 1.00 98.50 97 TRP A CA 1
ATOM 732 C C . TRP A 1 97 ? 1.950 9.696 6.743 1.00 98.50 97 TRP A C 1
ATOM 734 O O . TRP A 1 97 ? 2.442 8.592 6.561 1.00 98.50 97 TRP A O 1
ATOM 744 N N . THR A 1 98 ? 2.473 10.546 7.623 1.00 98.31 98 THR A N 1
ATOM 745 C CA . THR A 1 98 ? 3.527 10.134 8.556 1.00 98.31 98 THR A CA 1
ATOM 746 C C . THR A 1 98 ? 2.906 9.390 9.735 1.00 98.31 98 THR A C 1
ATOM 748 O O . THR A 1 98 ? 2.173 9.992 10.524 1.00 98.31 98 THR A O 1
ATOM 751 N N . ILE A 1 99 ? 3.226 8.103 9.877 1.00 98.12 99 ILE A N 1
ATOM 752 C CA . ILE A 1 99 ? 2.838 7.294 11.033 1.00 98.12 99 ILE A CA 1
ATOM 753 C C . ILE A 1 99 ? 3.921 7.439 12.094 1.00 98.12 99 ILE A C 1
ATOM 755 O O . ILE A 1 99 ? 5.082 7.105 11.861 1.00 98.12 99 ILE A O 1
ATOM 759 N N . LYS A 1 100 ? 3.544 7.951 13.267 1.00 96.56 100 LYS A N 1
ATOM 760 C CA . LYS A 1 100 ? 4.434 8.053 14.424 1.00 96.56 100 LYS A CA 1
ATOM 761 C C . LYS A 1 100 ? 3.692 7.649 15.688 1.00 96.56 100 LYS A C 1
ATOM 763 O O . LYS A 1 100 ? 2.706 8.290 16.053 1.00 96.56 100 LYS A O 1
ATOM 768 N N . HIS A 1 101 ? 4.194 6.621 16.361 1.00 95.88 101 HIS A N 1
ATOM 769 C CA . HIS A 1 101 ? 3.669 6.156 17.640 1.00 95.88 101 HIS A CA 1
ATOM 770 C C . HIS A 1 101 ? 4.811 5.559 18.467 1.00 95.88 101 HIS A C 1
ATOM 772 O O . HIS A 1 101 ? 5.475 4.625 18.024 1.00 95.88 101 HIS A O 1
ATOM 778 N N . ASN A 1 102 ? 5.079 6.116 19.650 1.00 94.19 102 ASN A N 1
ATOM 779 C CA . ASN A 1 102 ? 6.249 5.766 20.463 1.00 94.19 102 ASN A CA 1
ATOM 780 C C . ASN A 1 102 ? 7.553 5.818 19.635 1.00 94.19 102 ASN A C 1
ATOM 782 O O . ASN A 1 102 ? 7.903 6.875 19.102 1.00 94.19 102 ASN A O 1
ATOM 786 N N . ASN A 1 103 ? 8.251 4.687 19.513 1.00 93.00 103 ASN A N 1
ATOM 787 C CA . ASN A 1 103 ? 9.483 4.556 18.732 1.00 93.00 103 ASN A CA 1
ATOM 788 C C . ASN A 1 103 ? 9.239 4.108 17.281 1.00 93.00 103 ASN A C 1
ATOM 790 O O . ASN A 1 103 ? 10.198 3.981 16.526 1.00 93.00 103 ASN A O 1
ATOM 794 N N . TYR A 1 104 ? 7.986 3.869 16.886 1.00 97.38 104 TYR A N 1
ATOM 795 C CA . TYR A 1 104 ? 7.635 3.494 15.523 1.00 97.38 104 TYR A CA 1
ATOM 796 C C . TYR A 1 104 ? 7.520 4.730 14.630 1.00 97.38 104 TYR A C 1
ATOM 798 O O . TYR A 1 104 ? 6.863 5.718 14.986 1.00 97.38 104 TYR A O 1
ATOM 806 N N . PHE A 1 105 ? 8.142 4.654 13.455 1.00 97.75 105 PHE A N 1
ATOM 807 C CA . PHE A 1 105 ? 8.076 5.666 12.412 1.00 97.75 105 PHE A CA 1
ATOM 808 C C . PHE A 1 105 ? 7.977 4.985 11.046 1.00 97.75 105 PHE A C 1
ATOM 810 O O . PHE A 1 105 ? 8.791 4.120 10.724 1.00 97.75 105 PHE A O 1
ATOM 817 N N . ALA A 1 106 ? 7.000 5.397 10.242 1.00 98.31 106 ALA A N 1
ATOM 818 C CA . ALA A 1 106 ? 6.845 4.922 8.873 1.00 98.31 106 ALA A CA 1
ATOM 819 C C . ALA A 1 106 ? 6.206 5.987 7.983 1.00 98.31 106 ALA A C 1
ATOM 821 O O . ALA A 1 106 ? 5.422 6.831 8.437 1.00 98.31 106 ALA A O 1
ATOM 822 N N . MET A 1 107 ? 6.512 5.907 6.692 1.00 98.44 107 MET A N 1
ATOM 823 C CA . MET A 1 107 ? 5.774 6.635 5.669 1.00 98.44 107 MET A CA 1
ATOM 824 C C . MET A 1 107 ? 4.598 5.774 5.203 1.00 98.44 107 MET A C 1
ATOM 826 O O . MET A 1 107 ? 4.788 4.683 4.672 1.00 98.44 107 MET A O 1
ATOM 830 N N . GLY A 1 108 ? 3.384 6.267 5.436 1.00 98.62 108 GLY A N 1
ATOM 831 C CA . GLY A 1 108 ? 2.128 5.633 5.061 1.00 98.62 108 GLY A CA 1
ATOM 832 C C . GLY A 1 108 ? 1.643 6.104 3.695 1.00 98.62 108 GLY A C 1
ATOM 833 O O . GLY A 1 108 ? 1.401 7.299 3.477 1.00 98.62 108 GLY A O 1
ATOM 834 N N . SER A 1 109 ? 1.483 5.138 2.800 1.00 98.88 109 SER A N 1
ATOM 835 C CA . SER A 1 109 ? 0.873 5.258 1.478 1.00 98.88 109 SER A CA 1
ATOM 836 C C . SER A 1 109 ? -0.402 4.423 1.415 1.00 98.88 109 SER A C 1
ATOM 838 O O . SER A 1 109 ? -0.657 3.578 2.273 1.00 98.88 109 SER A O 1
ATOM 840 N N . GLY A 1 110 ? -1.182 4.620 0.363 1.00 98.69 110 GLY A N 1
ATOM 841 C CA . GLY A 1 110 ? -2.292 3.747 0.025 1.00 98.69 110 GLY A CA 1
ATOM 842 C C . GLY A 1 110 ? -3.669 4.195 0.534 1.00 98.69 110 GLY A C 1
ATOM 843 O O . GLY A 1 110 ? -3.822 5.294 1.081 1.00 98.69 110 GLY A O 1
ATOM 844 N N . PRO A 1 111 ? -4.679 3.343 0.305 1.00 98.81 111 PRO A N 1
ATOM 845 C CA . PRO A 1 111 ? -6.111 3.634 0.426 1.00 98.81 111 PRO A CA 1
ATOM 846 C C . PRO A 1 111 ? -6.603 4.153 1.771 1.00 98.81 111 PRO A C 1
ATOM 848 O O . PRO A 1 111 ? -7.466 5.028 1.801 1.00 98.81 111 PRO A O 1
ATOM 851 N N . ALA A 1 112 ? -6.025 3.701 2.884 1.00 98.88 112 ALA A N 1
ATOM 852 C CA . ALA A 1 112 ? -6.388 4.156 4.228 1.00 98.88 112 ALA A CA 1
ATOM 853 C C . ALA A 1 112 ? -6.271 5.682 4.387 1.00 98.88 112 ALA A C 1
ATOM 855 O O . ALA A 1 112 ? -6.958 6.311 5.195 1.00 98.88 112 ALA A O 1
ATOM 856 N N . ARG A 1 113 ? -5.415 6.324 3.581 1.00 98.81 113 ARG A N 1
ATOM 857 C CA . ARG A 1 113 ? -5.296 7.781 3.566 1.00 98.81 113 ARG A CA 1
ATOM 858 C C . ARG A 1 113 ? -6.585 8.479 3.130 1.00 98.81 113 ARG A C 1
ATOM 860 O O . ARG A 1 113 ? -6.742 9.645 3.493 1.00 98.81 113 ARG A O 1
ATOM 867 N N . ALA A 1 114 ? -7.422 7.827 2.323 1.00 98.75 114 ALA A N 1
ATOM 868 C CA . ALA A 1 114 ? -8.675 8.366 1.803 1.00 98.75 114 ALA A CA 1
ATOM 869 C C . ALA A 1 114 ? -9.842 8.266 2.792 1.00 98.75 114 ALA A C 1
ATOM 871 O O . ALA A 1 114 ? -10.815 8.989 2.613 1.00 98.75 114 ALA A O 1
ATOM 872 N N . LEU A 1 115 ? -9.698 7.449 3.841 1.00 98.81 115 LEU A N 1
ATOM 873 C CA . LEU A 1 115 ? -10.575 7.434 5.016 1.00 98.81 115 LEU A CA 1
ATOM 874 C C . LEU A 1 115 ? -10.089 8.459 6.051 1.00 98.81 115 LEU A C 1
ATOM 876 O O . LEU A 1 115 ? -10.800 9.371 6.449 1.00 98.81 115 LEU A O 1
ATOM 880 N N . SER A 1 116 ? -8.801 8.400 6.400 1.00 98.62 116 SER A N 1
ATOM 881 C CA . SER A 1 116 ? -8.185 9.298 7.396 1.00 98.62 116 SER A CA 1
ATOM 882 C C . SER A 1 116 ? -7.925 10.736 6.917 1.00 98.62 116 SER A C 1
ATOM 884 O O . SER A 1 116 ? -7.422 11.585 7.671 1.00 98.62 116 SER A O 1
ATOM 886 N N . LEU A 1 117 ? -8.208 11.015 5.642 1.00 98.56 117 LEU A N 1
ATOM 887 C CA . LEU A 1 117 ? -7.996 12.288 4.957 1.00 98.56 117 LEU A CA 1
ATOM 888 C C . LEU A 1 117 ? -6.586 12.872 5.169 1.00 98.56 117 LEU A C 1
ATOM 890 O O . LEU A 1 117 ? -6.417 14.042 5.528 1.00 98.56 117 LEU A O 1
ATOM 894 N N . LYS A 1 118 ? -5.529 12.075 4.953 1.00 98.31 118 LYS A N 1
ATOM 895 C CA . LYS A 1 118 ? -4.127 12.507 5.149 1.00 98.31 118 LYS A CA 1
ATOM 896 C C . LYS A 1 118 ? -3.376 12.800 3.836 1.00 98.31 118 LYS A C 1
ATOM 898 O O . LYS A 1 118 ? -3.072 11.867 3.089 1.00 98.31 118 LYS A O 1
ATOM 903 N N . PRO A 1 119 ? -2.986 14.060 3.539 1.00 98.38 119 PRO A N 1
ATOM 904 C CA . PRO A 1 119 ? -3.433 15.310 4.158 1.00 98.38 119 PRO A CA 1
ATOM 905 C C . PRO A 1 119 ? -4.763 15.798 3.560 1.00 98.38 119 PRO A C 1
ATOM 907 O O . PRO A 1 119 ? -4.977 15.687 2.352 1.00 98.38 119 PRO A O 1
ATOM 910 N N . LYS A 1 120 ? -5.600 16.436 4.385 1.00 98.25 120 LYS A N 1
ATOM 911 C CA . LYS A 1 120 ? -6.984 16.813 4.048 1.00 98.25 120 LYS A CA 1
ATOM 912 C C . LYS A 1 120 ? -7.102 17.620 2.756 1.00 98.25 120 LYS A C 1
ATOM 914 O O . LYS A 1 120 ? -7.940 17.326 1.912 1.00 98.25 120 LYS A O 1
ATOM 919 N N . HIS A 1 121 ? -6.181 18.561 2.556 1.00 98.38 121 HIS A N 1
ATOM 920 C CA . HIS A 1 121 ? -6.140 19.398 1.358 1.00 98.38 121 HIS A CA 1
ATOM 921 C C . HIS A 1 121 ? -6.061 18.596 0.048 1.00 98.38 121 HIS A C 1
ATOM 923 O O . HIS A 1 121 ? -6.579 19.035 -0.970 1.00 98.38 121 HIS A O 1
ATOM 929 N N . THR A 1 122 ? -5.430 17.414 0.051 1.00 98.56 122 THR A N 1
ATOM 930 C CA . THR A 1 122 ? -5.381 16.571 -1.156 1.00 98.56 122 THR A CA 1
ATOM 931 C C . THR A 1 122 ? -6.788 16.153 -1.577 1.00 98.56 122 THR A C 1
ATOM 933 O O . THR A 1 122 ? -7.136 16.341 -2.736 1.00 98.56 122 THR A O 1
ATOM 936 N N . TYR A 1 123 ? -7.597 15.671 -0.633 1.00 98.56 123 TYR A N 1
ATOM 937 C CA . TYR A 1 123 ? -8.960 15.177 -0.857 1.00 98.56 123 TYR A CA 1
ATOM 938 C C . TYR A 1 123 ? -9.934 16.287 -1.249 1.00 98.56 123 TYR A C 1
ATOM 940 O O . TYR A 1 123 ? -10.723 16.116 -2.175 1.00 98.56 123 TYR A O 1
ATOM 948 N N . GLU A 1 124 ? -9.786 17.469 -0.646 1.00 98.38 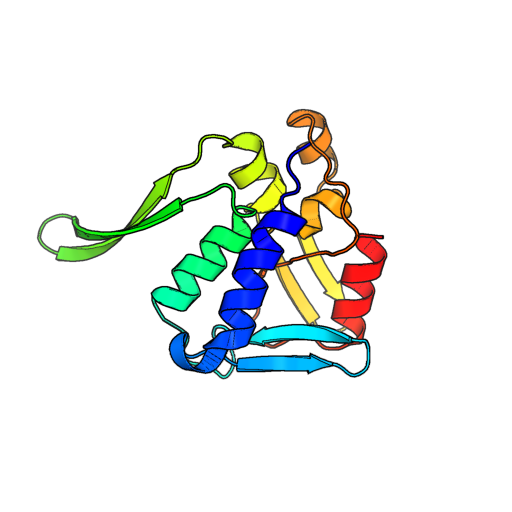124 GLU A N 1
ATOM 949 C CA . GLU A 1 124 ? -10.519 18.677 -1.049 1.00 98.38 124 GLU A CA 1
ATOM 950 C C . GLU A 1 124 ? -10.239 19.059 -2.513 1.00 98.38 124 GLU A C 1
ATOM 952 O O . GLU A 1 124 ? -11.155 19.428 -3.244 1.00 98.38 124 GLU A O 1
ATOM 957 N N . VAL A 1 125 ? -8.978 18.961 -2.955 1.00 98.38 125 VAL A N 1
ATOM 958 C CA . VAL A 1 125 ? -8.565 19.328 -4.320 1.00 98.38 125 VAL A CA 1
ATOM 959 C C . VAL A 1 125 ? -9.009 18.297 -5.355 1.00 98.38 125 VAL A C 1
ATOM 961 O O . VAL A 1 125 ? -9.419 18.682 -6.449 1.00 98.38 125 VAL A O 1
ATOM 964 N N . ILE A 1 126 ? -8.914 17.001 -5.043 1.00 98.38 126 ILE A N 1
ATOM 965 C CA . ILE A 1 126 ? -9.281 15.939 -5.994 1.00 98.38 126 ILE A CA 1
ATOM 966 C C . ILE A 1 126 ? -10.775 15.587 -5.964 1.00 98.38 126 ILE A C 1
ATOM 968 O O . ILE A 1 126 ? -11.226 14.858 -6.843 1.00 98.38 126 ILE A O 1
ATOM 972 N N . GLY A 1 127 ? -11.534 16.102 -4.989 1.00 98.12 127 GLY A N 1
ATOM 973 C CA . GLY A 1 127 ? -12.973 15.862 -4.859 1.00 98.12 127 GLY A CA 1
ATOM 974 C C . GLY A 1 127 ? -13.317 14.398 -4.576 1.00 98.12 127 GLY A C 1
ATOM 975 O O . GLY A 1 127 ? -14.281 13.882 -5.138 1.00 98.12 127 GLY A O 1
ATOM 976 N N . TYR A 1 128 ? -12.505 13.728 -3.756 1.00 98.56 128 TYR A N 1
ATOM 977 C CA . TYR A 1 128 ? -12.630 12.305 -3.441 1.00 98.56 128 TYR A CA 1
ATOM 978 C C . TYR A 1 128 ? -12.455 12.080 -1.942 1.00 98.56 128 TYR A C 1
ATOM 980 O O . TYR A 1 128 ? -11.562 12.667 -1.340 1.00 98.56 128 TYR A O 1
ATOM 988 N N . GLU A 1 129 ? -13.277 11.210 -1.377 1.00 98.50 129 GLU A N 1
ATOM 989 C CA . GLU A 1 129 ? -13.207 10.680 -0.017 1.00 98.50 129 GLU A CA 1
ATOM 990 C C . GLU A 1 129 ? -13.767 9.263 -0.111 1.00 98.50 129 GLU A C 1
ATOM 992 O O . GLU A 1 129 ? -14.742 9.042 -0.836 1.00 98.50 129 GLU A O 1
ATOM 997 N N . ASP A 1 130 ? -13.090 8.305 0.509 1.00 98.62 130 ASP A N 1
ATOM 998 C CA . ASP A 1 130 ? -13.547 6.918 0.474 1.00 98.62 130 ASP A CA 1
ATOM 999 C C . ASP A 1 130 ? -14.594 6.681 1.570 1.00 98.62 130 ASP A C 1
ATOM 1001 O O . ASP A 1 130 ? -14.633 7.404 2.562 1.00 98.62 130 ASP A O 1
ATOM 1005 N N . ASP A 1 131 ? -15.434 5.671 1.384 1.00 97.62 131 ASP A N 1
ATOM 1006 C CA . ASP A 1 131 ? -16.483 5.268 2.322 1.00 97.62 131 ASP A CA 1
ATOM 1007 C C . ASP A 1 131 ? -16.533 3.738 2.337 1.00 97.62 131 ASP A C 1
ATOM 1009 O O . ASP A 1 131 ? -17.136 3.113 1.460 1.00 97.62 131 ASP A O 1
ATOM 1013 N N . PHE A 1 132 ? -15.788 3.136 3.268 1.00 98.06 132 PHE A N 1
ATOM 1014 C CA . PHE A 1 132 ? -15.648 1.687 3.391 1.00 98.06 132 PHE A CA 1
ATOM 1015 C C . PHE A 1 132 ? -15.259 1.281 4.815 1.00 98.06 132 PHE A C 1
ATOM 1017 O O . PHE A 1 132 ? -14.473 1.964 5.466 1.00 98.06 132 PHE A O 1
ATOM 1024 N N . ASP A 1 133 ? -15.746 0.124 5.266 1.00 97.12 133 ASP A N 1
ATOM 1025 C CA . ASP A 1 133 ? -15.592 -0.369 6.646 1.00 97.12 133 ASP A CA 1
ATOM 1026 C C . ASP A 1 133 ? -14.204 -0.980 6.943 1.00 97.12 133 ASP A C 1
ATOM 1028 O O . ASP A 1 133 ? -13.996 -1.640 7.963 1.00 97.12 133 ASP A O 1
ATOM 1032 N N . SER A 1 134 ? -13.244 -0.871 6.027 1.00 97.38 134 SER A N 1
ATOM 1033 C CA . SER A 1 134 ? -11.900 -1.433 6.193 1.00 97.38 134 SER A CA 1
ATOM 1034 C C . SER A 1 134 ? -10.843 -0.519 5.597 1.00 97.38 134 SER A C 1
ATOM 1036 O O . SER A 1 134 ? -11.049 0.092 4.554 1.00 97.38 134 SER A O 1
ATOM 1038 N N . ALA A 1 135 ? -9.680 -0.459 6.244 1.00 98.75 135 ALA A N 1
ATOM 1039 C CA . ALA A 1 135 ? -8.568 0.384 5.829 1.00 98.75 135 ALA A CA 1
ATOM 1040 C C . ALA A 1 135 ? -7.376 -0.466 5.367 1.00 98.75 135 ALA A C 1
ATOM 1042 O O . ALA A 1 135 ? -6.880 -1.306 6.119 1.00 98.75 135 ALA A O 1
ATOM 1043 N N . VAL A 1 136 ? -6.871 -0.216 4.155 1.00 98.88 136 VAL A N 1
ATOM 1044 C CA . VAL A 1 136 ? -5.650 -0.854 3.631 1.00 98.88 136 VAL A CA 1
ATOM 1045 C C . VAL A 1 136 ? -4.538 0.184 3.529 1.00 98.88 136 VAL A C 1
ATOM 1047 O O . VAL A 1 136 ? -4.678 1.201 2.847 1.00 98.88 136 VAL A O 1
ATOM 1050 N N . ILE A 1 137 ? -3.416 -0.057 4.206 1.00 98.88 137 ILE A N 1
ATOM 1051 C CA . ILE A 1 137 ? -2.270 0.858 4.241 1.00 98.88 137 ILE A CA 1
ATOM 1052 C C . ILE A 1 137 ? -0.982 0.141 3.838 1.00 98.88 137 ILE A C 1
ATOM 1054 O O . ILE A 1 137 ? -0.746 -1.006 4.207 1.00 98.88 137 ILE A O 1
ATOM 1058 N N . ALA A 1 138 ? -0.128 0.850 3.107 1.00 98.88 138 ALA A N 1
ATOM 1059 C CA . ALA A 1 138 ? 1.221 0.425 2.772 1.00 98.88 138 ALA A CA 1
ATOM 1060 C C . ALA A 1 138 ? 2.227 1.245 3.588 1.00 98.88 138 ALA A C 1
ATOM 1062 O O . ALA A 1 138 ? 2.220 2.478 3.531 1.00 98.88 138 ALA A O 1
ATOM 1063 N N . LEU A 1 139 ? 3.087 0.568 4.350 1.00 98.81 139 LEU A N 1
ATOM 1064 C CA . LEU A 1 139 ? 4.064 1.200 5.237 1.00 98.81 139 LEU A CA 1
ATOM 1065 C C . LEU A 1 139 ? 5.482 0.942 4.735 1.00 98.81 139 LEU A C 1
ATOM 1067 O O . LEU A 1 139 ? 5.911 -0.204 4.633 1.00 98.81 139 LEU A O 1
ATOM 1071 N N . GLU A 1 140 ? 6.222 2.013 4.469 1.00 98.62 140 GLU A N 1
ATOM 1072 C CA . GLU A 1 140 ? 7.668 1.936 4.268 1.00 98.62 140 GLU A CA 1
ATOM 1073 C C . GLU A 1 140 ? 8.362 2.086 5.630 1.00 98.62 140 GLU A C 1
ATOM 1075 O O . GLU A 1 140 ? 8.358 3.169 6.228 1.00 98.62 140 GLU A O 1
ATOM 1080 N N . SER A 1 141 ? 8.899 0.976 6.144 1.00 97.44 141 SER A N 1
ATOM 1081 C CA . SER A 1 141 ? 9.579 0.883 7.440 1.00 97.44 141 SER A CA 1
ATOM 1082 C C . SER A 1 141 ? 10.570 -0.284 7.450 1.00 97.44 141 SER A C 1
ATOM 1084 O O . SER A 1 141 ? 10.440 -1.224 6.667 1.00 97.44 141 SER A O 1
ATOM 1086 N N . ASP A 1 142 ? 11.554 -0.234 8.346 1.00 96.62 142 ASP A N 1
ATOM 1087 C CA . ASP A 1 142 ? 12.544 -1.294 8.564 1.00 96.62 142 ASP A CA 1
ATOM 1088 C C . ASP A 1 142 ? 12.100 -2.334 9.610 1.00 96.62 142 ASP A C 1
ATOM 1090 O O . ASP A 1 142 ? 12.792 -3.327 9.818 1.00 96.62 142 ASP A O 1
ATOM 1094 N N . HIS A 1 143 ? 10.943 -2.135 10.252 1.00 96.88 143 HIS A N 1
ATOM 1095 C CA . HIS A 1 143 ? 10.351 -3.067 11.213 1.00 96.88 143 HIS A CA 1
ATOM 1096 C C . HIS A 1 143 ? 8.820 -3.112 11.061 1.00 96.88 143 HIS A C 1
ATOM 1098 O O . HIS A 1 143 ? 8.186 -2.146 10.629 1.00 96.88 143 HIS A O 1
ATOM 1104 N N . LEU A 1 144 ? 8.204 -4.233 11.447 1.00 98.25 144 LEU A N 1
ATOM 1105 C CA . LEU A 1 144 ? 6.746 -4.393 11.392 1.00 98.25 144 LEU A CA 1
ATOM 1106 C C . LEU A 1 144 ? 6.035 -3.526 12.449 1.00 98.25 144 LEU A C 1
ATOM 1108 O O . LEU A 1 144 ? 6.565 -3.355 13.553 1.00 98.25 144 LEU A O 1
ATOM 1112 N N . PRO A 1 145 ? 4.838 -2.984 12.147 1.00 98.00 145 PRO A N 1
ATOM 1113 C CA . PRO A 1 145 ? 4.022 -2.306 13.148 1.00 98.00 145 PRO A CA 1
ATOM 1114 C C . PRO A 1 145 ? 3.514 -3.306 14.195 1.00 98.00 145 PRO A C 1
ATOM 1116 O O . PRO A 1 145 ? 3.279 -4.478 13.904 1.00 98.00 145 PRO A O 1
ATOM 1119 N N . ASN A 1 146 ? 3.331 -2.834 15.428 1.00 97.56 146 ASN A N 1
ATOM 1120 C CA . ASN A 1 146 ? 2.703 -3.609 16.499 1.00 97.56 146 ASN A CA 1
ATOM 1121 C C . ASN A 1 146 ? 1.199 -3.282 16.606 1.00 97.56 146 ASN A C 1
ATOM 1123 O O . ASN A 1 146 ? 0.682 -2.431 15.881 1.00 97.56 146 ASN A O 1
ATOM 1127 N N . GLY A 1 147 ? 0.508 -3.932 17.548 1.00 97.88 147 GLY A N 1
ATOM 1128 C CA . GLY A 1 147 ? -0.930 -3.735 17.765 1.00 97.88 147 GLY A CA 1
ATOM 1129 C C . GLY A 1 147 ? -1.310 -2.276 18.027 1.00 97.88 147 GLY A C 1
ATOM 1130 O O . GLY A 1 147 ? -2.228 -1.778 17.388 1.00 97.88 147 GLY A O 1
ATOM 1131 N N . GLU A 1 148 ? -0.555 -1.569 18.873 1.00 98.12 148 GLU A N 1
ATOM 1132 C CA . GLU A 1 148 ? -0.811 -0.158 19.213 1.00 98.12 148 GLU A CA 1
ATOM 1133 C C . GLU A 1 148 ? -0.701 0.772 17.991 1.00 98.12 148 GLU A C 1
ATOM 1135 O O . GLU A 1 148 ? -1.498 1.693 17.817 1.00 98.12 148 GLU A O 1
ATOM 1140 N N . VAL A 1 149 ? 0.278 0.528 17.110 1.00 98.31 149 VAL A N 1
ATOM 1141 C CA . VAL A 1 149 ? 0.428 1.281 15.855 1.00 98.31 149 VAL A CA 1
ATOM 1142 C C . VAL A 1 149 ? -0.764 1.027 14.932 1.00 98.31 149 VAL A C 1
ATOM 1144 O O . VAL A 1 149 ? -1.287 1.975 14.346 1.00 98.31 149 VAL A O 1
ATOM 1147 N N . MET A 1 150 ? -1.197 -0.230 14.806 1.00 98.44 150 MET A N 1
ATOM 1148 C CA . MET A 1 150 ? -2.334 -0.595 13.956 1.00 98.44 150 MET A CA 1
ATOM 1149 C C . MET A 1 150 ? -3.664 -0.064 14.501 1.00 98.44 150 MET A C 1
ATOM 1151 O O . MET A 1 150 ? -4.477 0.427 13.725 1.00 98.44 150 MET A O 1
ATOM 1155 N N . GLU A 1 151 ? -3.861 -0.086 15.819 1.00 98.12 151 GLU A N 1
ATOM 1156 C CA . GLU A 1 151 ? -5.030 0.497 16.486 1.00 98.12 151 GLU A CA 1
ATOM 1157 C C . GLU A 1 151 ? -5.101 2.004 16.235 1.00 98.12 151 GLU A C 1
ATOM 1159 O O . GLU A 1 151 ? -6.132 2.510 15.803 1.00 98.12 151 GLU A O 1
ATOM 1164 N N . LYS A 1 152 ? -3.967 2.708 16.349 1.00 98.06 152 LYS A N 1
ATOM 1165 C CA . LYS A 1 152 ? -3.893 4.125 15.985 1.00 98.06 152 LYS A CA 1
ATOM 1166 C C . LYS A 1 152 ? -4.290 4.388 14.523 1.00 98.06 152 LYS A C 1
ATOM 1168 O O . LYS A 1 152 ? -4.937 5.396 14.237 1.00 98.06 152 LYS A O 1
ATOM 1173 N N . ILE A 1 153 ? -3.831 3.554 13.587 1.00 98.50 153 ILE A N 1
ATOM 1174 C CA . ILE A 1 153 ? -4.170 3.702 12.163 1.00 98.50 153 ILE A CA 1
ATOM 1175 C C . ILE A 1 153 ? -5.673 3.496 11.959 1.00 98.50 153 ILE A C 1
ATOM 1177 O O . ILE A 1 153 ? -6.284 4.287 11.243 1.00 98.50 153 ILE A O 1
ATOM 1181 N N . ALA A 1 154 ? -6.256 2.482 12.603 1.00 98.31 154 ALA A N 1
ATOM 1182 C CA . ALA A 1 154 ? -7.687 2.206 12.548 1.00 98.31 154 ALA A CA 1
ATOM 1183 C C . ALA A 1 154 ? -8.511 3.373 13.120 1.00 98.31 154 ALA A C 1
ATOM 1185 O O . ALA A 1 154 ? -9.383 3.888 12.434 1.00 98.31 154 ALA A O 1
ATOM 1186 N N . GLU A 1 155 ? -8.171 3.882 14.309 1.00 97.94 155 GLU A N 1
ATOM 1187 C CA . GLU A 1 155 ? -8.844 5.044 14.915 1.00 97.94 155 GLU A CA 1
ATOM 1188 C C . GLU A 1 155 ? -8.846 6.280 14.002 1.00 97.94 155 GLU A C 1
ATOM 1190 O O . GLU A 1 155 ? -9.847 6.996 13.911 1.00 97.94 155 GLU A O 1
ATOM 1195 N N . ASP A 1 156 ? -7.721 6.534 13.324 1.00 98.12 156 ASP A N 1
ATOM 1196 C CA . ASP A 1 156 ? -7.581 7.647 12.386 1.00 98.12 156 ASP A CA 1
ATOM 1197 C C . ASP A 1 156 ? -8.405 7.441 11.095 1.00 98.12 156 ASP A C 1
ATOM 1199 O O . ASP A 1 156 ? -8.654 8.430 10.407 1.00 98.12 156 ASP A O 1
ATOM 1203 N N . CYS A 1 157 ? -8.795 6.205 10.752 1.00 98.25 157 CYS A N 1
ATOM 1204 C CA . CYS A 1 157 ? -9.604 5.860 9.570 1.00 98.25 157 CYS A CA 1
ATOM 1205 C C . CYS A 1 157 ? -11.104 5.676 9.862 1.00 98.25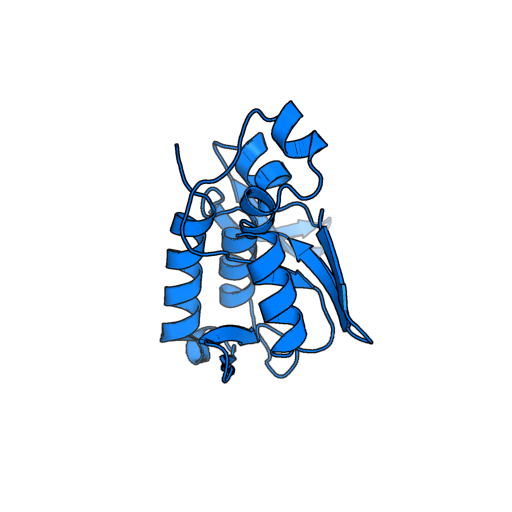 157 CYS A C 1
ATOM 1207 O O . CYS A 1 157 ? -11.868 5.625 8.903 1.00 98.25 157 CYS A O 1
ATOM 1209 N N . HIS A 1 158 ? -11.497 5.670 11.142 1.00 91.19 158 HIS A N 1
ATOM 1210 C CA . HIS A 1 158 ? -12.866 5.424 11.628 1.00 91.19 158 HIS A CA 1
ATOM 1211 C C . HIS A 1 158 ? -13.390 4.012 11.326 1.00 91.19 158 HIS A C 1
ATOM 1213 O O . HIS A 1 158 ? -14.607 3.813 11.543 1.00 91.19 158 HIS A O 1
#

Sequence (158 aa):
MLSVNELALEIFENLAEYAEEFNAAYHELDNGARIIDCGVSTRGGYAAGRAFTEICMGGLGEVNFRMANILDFPLPFIDVFTDFPSISCLGAQKAGWTIKHNNYFAMGSGPARALSLKPKHTYEVIGYEDDFDSAVIALESDHLPNGEVMEKIAEDCH

Radius of gyration: 15.72 Å; chains: 1; bounding box: 42×37×44 Å

pLDDT: mean 97.92, std 1.89, range [78.81, 98.88]